Protein AF-A0ABD0RYK0-F1 (afdb_monomer_lite)

Organism: Cirrhinus mrigala (NCBI:txid683832)

Radius of gyration: 12.7 Å; chains: 1; bounding box: 32×18×31 Å

InterPro domains:
  IPR015760 Translation initiation factor IF- 2 [PTHR43381] (1-53)
  IPR023115 Translation initiation factor IF- 2, domain 3 [PF11987] (2-39)
  IPR036925 Translation initiation factor IF-2, domain 3 superfamily [G3DSA:3.40.50.10050] (1-54)
  IPR036925 Translation initiation factor IF-2, domain 3 superfamily [SSF52156] (1-53)

pLDDT: mean 90.49, std 8.1, range [52.59, 96.44]

Sequence (54 aa):
YAVILAFDVKIERDSQELADSLGVRIFSAEIIYHLFDAFTKYREDYKKQKQDEF

Foldseek 3Di:
DA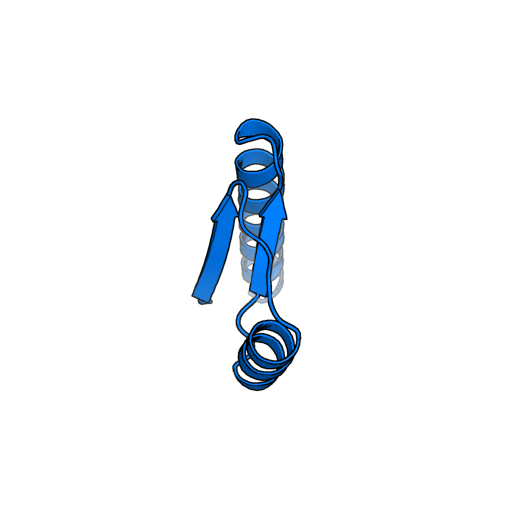EAQAELDDDDPVNVVVCVVVVYYYDYDPDPVVSVVVVVVVVVVVVVVVVVVD

Structure (mmCIF, N/CA/C/O backbone):
data_AF-A0ABD0RYK0-F1
#
_entry.id   AF-A0ABD0RYK0-F1
#
loop_
_atom_site.group_PDB
_atom_site.id
_atom_site.type_symbol
_atom_site.label_atom_id
_atom_site.label_alt_id
_atom_site.label_comp_id
_atom_site.label_asym_id
_atom_site.label_entity_id
_atom_site.label_seq_id
_atom_site.pdbx_PDB_ins_code
_atom_site.Cartn_x
_atom_site.Cartn_y
_atom_site.Cartn_z
_atom_site.occupancy
_atom_site.B_iso_or_equiv
_atom_site.auth_seq_id
_atom_site.auth_comp_id
_atom_site.auth_asym_id
_atom_site.auth_atom_id
_atom_site.pdbx_PDB_model_num
ATOM 1 N N . TYR A 1 1 ? -8.500 -7.750 7.448 1.00 67.31 1 TYR A N 1
ATOM 2 C CA . TYR A 1 1 ? -8.237 -7.142 6.131 1.00 67.31 1 TYR A CA 1
ATOM 3 C C . TYR A 1 1 ? -6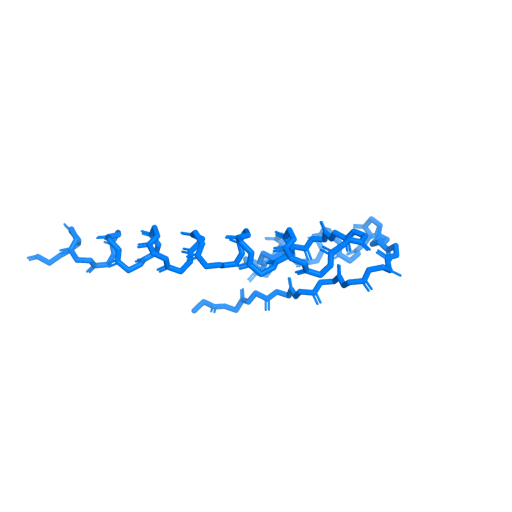.764 -7.293 5.817 1.00 67.31 1 TYR A C 1
ATOM 5 O O . TYR A 1 1 ? -5.950 -6.991 6.685 1.00 67.31 1 TYR A O 1
ATOM 13 N N . ALA A 1 2 ? -6.448 -7.819 4.634 1.00 86.06 2 ALA A N 1
ATOM 14 C CA . ALA A 1 2 ? -5.083 -7.988 4.143 1.00 86.06 2 ALA A CA 1
ATOM 15 C C . ALA A 1 2 ? -4.680 -6.769 3.300 1.00 86.06 2 ALA A C 1
ATOM 17 O O . ALA A 1 2 ? -5.503 -6.234 2.556 1.00 86.06 2 ALA A O 1
ATOM 18 N N . VAL A 1 3 ? -3.432 -6.322 3.442 1.00 92.50 3 VAL A N 1
ATOM 19 C CA . VAL A 1 3 ? -2.853 -5.214 2.669 1.00 92.50 3 VAL A CA 1
ATOM 20 C C . VAL A 1 3 ? -1.413 -5.546 2.288 1.00 92.50 3 VAL A C 1
ATOM 22 O O . VAL A 1 3 ? -0.749 -6.298 3.001 1.00 92.50 3 VAL A O 1
ATOM 25 N N . ILE A 1 4 ? -0.937 -4.976 1.184 1.00 94.19 4 ILE A N 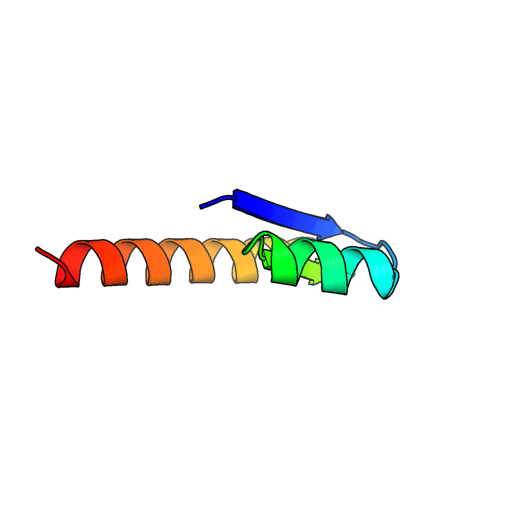1
ATOM 26 C CA . ILE A 1 4 ? 0.427 -5.140 0.668 1.00 94.19 4 ILE A CA 1
ATOM 27 C C . ILE A 1 4 ? 1.146 -3.791 0.754 1.00 94.19 4 ILE A C 1
ATOM 29 O O . ILE A 1 4 ? 0.581 -2.769 0.372 1.00 94.19 4 ILE A O 1
ATOM 33 N N . LEU A 1 5 ? 2.387 -3.788 1.249 1.00 94.69 5 LEU A N 1
ATOM 34 C CA . LEU A 1 5 ? 3.265 -2.615 1.295 1.00 94.69 5 LEU A CA 1
ATOM 35 C C . LEU A 1 5 ? 4.415 -2.818 0.297 1.00 94.69 5 LEU A C 1
ATOM 37 O O . LEU A 1 5 ? 5.284 -3.657 0.516 1.00 94.69 5 LEU A O 1
ATOM 41 N N . ALA A 1 6 ? 4.395 -2.072 -0.803 1.00 95.06 6 ALA A N 1
ATOM 42 C CA . ALA A 1 6 ? 5.329 -2.157 -1.919 1.00 95.06 6 ALA A CA 1
ATOM 43 C C . ALA A 1 6 ? 6.308 -0.965 -1.887 1.00 95.06 6 ALA A C 1
ATOM 45 O O . ALA A 1 6 ? 5.970 0.146 -2.294 1.00 95.06 6 ALA A O 1
ATOM 46 N N . PHE A 1 7 ? 7.516 -1.183 -1.364 1.00 96.44 7 PHE A N 1
ATOM 47 C CA . PHE A 1 7 ? 8.557 -0.154 -1.269 1.00 96.44 7 PHE A CA 1
ATOM 48 C C . PHE A 1 7 ? 9.510 -0.229 -2.464 1.00 96.44 7 PHE A C 1
ATOM 50 O O . PHE A 1 7 ? 10.094 -1.286 -2.680 1.00 96.44 7 PHE A O 1
ATOM 57 N N . ASP A 1 8 ? 9.666 0.880 -3.193 1.00 94.75 8 ASP A N 1
ATOM 58 C CA . ASP A 1 8 ? 10.606 1.019 -4.321 1.00 94.75 8 ASP A CA 1
ATOM 59 C C . ASP A 1 8 ? 10.507 -0.116 -5.365 1.00 94.75 8 ASP A C 1
ATOM 61 O O . ASP A 1 8 ? 11.495 -0.635 -5.881 1.00 94.75 8 ASP A O 1
ATOM 65 N N . VAL A 1 9 ? 9.276 -0.555 -5.656 1.00 94.38 9 VAL A N 1
ATOM 66 C CA . VAL A 1 9 ? 8.998 -1.592 -6.658 1.00 94.38 9 VAL A CA 1
ATOM 67 C C . VAL A 1 9 ? 7.874 -1.166 -7.590 1.00 94.38 9 VAL A C 1
ATOM 69 O O . VAL A 1 9 ? 6.891 -0.542 -7.184 1.00 94.38 9 VAL A O 1
ATOM 72 N N . LYS A 1 10 ? 8.005 -1.549 -8.860 1.00 94.12 10 LYS A N 1
ATOM 73 C CA . LYS A 1 10 ? 6.962 -1.356 -9.863 1.00 94.12 10 LYS A CA 1
ATOM 74 C C . LYS A 1 10 ? 5.852 -2.388 -9.664 1.00 94.12 10 LYS A C 1
ATOM 76 O O . LYS A 1 10 ? 6.123 -3.581 -9.548 1.00 94.12 10 LYS A O 1
ATOM 81 N N . ILE A 1 11 ? 4.605 -1.926 -9.674 1.00 94.00 11 ILE A N 1
ATOM 82 C CA . ILE A 1 11 ? 3.424 -2.791 -9.663 1.00 94.00 11 ILE A CA 1
ATOM 83 C C . ILE A 1 11 ? 2.976 -2.991 -11.107 1.00 94.00 11 ILE A C 1
ATOM 85 O O . ILE A 1 11 ? 2.655 -2.032 -11.809 1.00 94.00 11 ILE A O 1
ATOM 89 N N . GLU A 1 12 ? 2.977 -4.242 -11.555 1.00 96.12 12 GLU A N 1
ATOM 90 C CA . GLU A 1 12 ? 2.426 -4.606 -12.857 1.00 96.12 12 GLU A CA 1
ATOM 91 C C . GLU A 1 12 ? 0.895 -4.581 -12.818 1.00 96.12 12 GLU A C 1
ATOM 93 O O . GLU A 1 12 ? 0.271 -4.846 -11.786 1.00 96.12 12 GLU A O 1
ATOM 98 N N . ARG A 1 13 ? 0.279 -4.280 -13.963 1.00 95.62 13 ARG A N 1
ATOM 99 C CA . ARG A 1 13 ? -1.176 -4.109 -14.076 1.00 95.62 13 ARG A CA 1
ATOM 100 C C . ARG A 1 13 ? -1.946 -5.341 -13.589 1.00 95.62 13 ARG A C 1
ATOM 102 O O . ARG A 1 13 ? -2.872 -5.197 -12.799 1.00 95.62 13 ARG A O 1
ATOM 109 N N . ASP A 1 14 ? -1.501 -6.532 -13.973 1.00 96.19 14 ASP A N 1
ATOM 110 C CA . ASP A 1 14 ? -2.126 -7.798 -13.576 1.00 96.19 14 ASP A CA 1
ATOM 111 C C . ASP A 1 14 ? -2.100 -8.005 -12.052 1.00 96.19 14 ASP A C 1
ATOM 113 O O . ASP A 1 14 ? -3.029 -8.563 -11.473 1.00 96.19 14 ASP A O 1
ATOM 117 N N . SER A 1 15 ? -1.048 -7.522 -11.376 1.00 94.94 15 SER A N 1
ATOM 118 C CA . SER A 1 15 ? -0.947 -7.595 -9.912 1.00 94.94 15 SER A CA 1
ATOM 119 C C . SER A 1 15 ? -1.950 -6.667 -9.230 1.00 94.94 15 SER A C 1
ATOM 121 O O . SER A 1 15 ? -2.538 -7.048 -8.218 1.00 94.94 15 SER A O 1
ATOM 123 N N . GLN A 1 16 ? -2.169 -5.477 -9.793 1.00 94.56 16 GLN A N 1
ATOM 124 C CA . GLN A 1 16 ? -3.181 -4.541 -9.308 1.00 94.56 16 GLN A CA 1
ATOM 125 C C . GLN A 1 16 ? -4.593 -5.112 -9.504 1.00 94.56 16 GLN A C 1
ATOM 127 O O . GLN A 1 16 ? -5.363 -5.169 -8.549 1.00 94.56 16 GLN A O 1
ATOM 132 N N . GLU A 1 17 ? -4.901 -5.619 -10.701 1.00 96.38 17 GLU A N 1
ATOM 133 C CA . GLU A 1 17 ? -6.210 -6.206 -11.023 1.00 96.38 17 GLU A CA 1
ATOM 134 C C . GLU A 1 17 ? -6.533 -7.424 -10.139 1.00 96.38 17 GLU A C 1
ATOM 136 O O . GLU A 1 17 ? -7.664 -7.582 -9.662 1.00 96.38 17 GLU A O 1
ATOM 141 N N . LEU A 1 18 ? -5.532 -8.267 -9.864 1.00 95.00 18 LEU A N 1
ATOM 142 C CA . LEU A 1 18 ? -5.684 -9.399 -8.954 1.00 95.00 18 LEU A CA 1
ATOM 143 C C . LEU A 1 18 ? -5.933 -8.940 -7.514 1.00 95.00 18 LEU A C 1
ATOM 145 O O . LEU A 1 18 ? -6.804 -9.485 -6.836 1.00 95.00 18 LEU A O 1
ATOM 149 N N . ALA A 1 19 ? -5.187 -7.945 -7.037 1.00 94.81 19 ALA A N 1
ATOM 150 C CA . ALA A 1 19 ? -5.360 -7.424 -5.689 1.00 94.81 19 ALA A CA 1
ATOM 151 C C . ALA A 1 19 ? -6.748 -6.797 -5.502 1.00 94.81 19 ALA A C 1
ATOM 153 O O . ALA A 1 19 ? -7.421 -7.102 -4.515 1.00 94.81 19 AL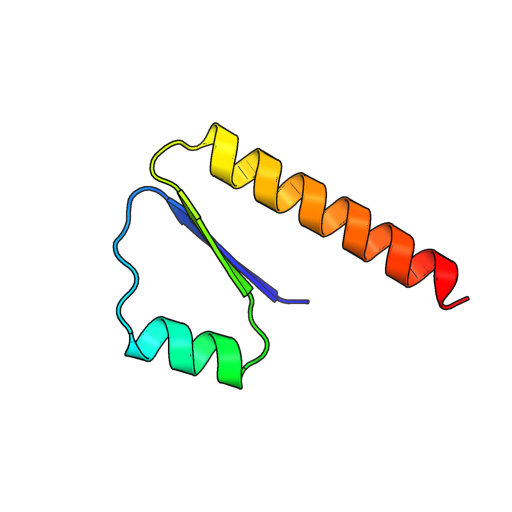A A O 1
ATOM 154 N N . ASP A 1 20 ? -7.223 -6.037 -6.489 1.00 92.69 20 ASP A N 1
ATOM 155 C CA . ASP A 1 20 ? -8.567 -5.459 -6.490 1.00 92.69 20 ASP A CA 1
ATOM 156 C C . ASP A 1 20 ? -9.650 -6.552 -6.483 1.00 92.69 20 ASP A C 1
ATOM 158 O O . ASP A 1 20 ? -10.595 -6.482 -5.693 1.00 92.69 20 ASP A O 1
ATOM 162 N N . SER A 1 21 ? -9.470 -7.619 -7.272 1.00 95.06 21 SER A N 1
ATOM 163 C CA . SER A 1 21 ? -10.386 -8.773 -7.308 1.00 95.06 21 SER A CA 1
ATOM 164 C C . SER A 1 21 ? -10.448 -9.538 -5.981 1.00 95.06 21 SER A C 1
ATOM 166 O O . SER A 1 21 ? -11.493 -10.074 -5.615 1.00 95.06 21 SER A O 1
ATOM 168 N N . LEU A 1 22 ? -9.336 -9.589 -5.244 1.00 94.06 22 LEU A N 1
ATOM 169 C CA . LEU A 1 22 ? -9.241 -10.238 -3.933 1.00 94.06 22 LEU A CA 1
ATOM 170 C C . LEU A 1 22 ? -9.617 -9.303 -2.769 1.00 94.06 22 LEU A C 1
ATOM 172 O O . LEU A 1 22 ? -9.621 -9.736 -1.614 1.00 94.06 22 LEU A O 1
ATOM 176 N N . GLY A 1 23 ? -9.909 -8.027 -3.041 1.00 92.00 23 GLY A N 1
ATOM 177 C CA . GLY A 1 23 ? -10.152 -7.016 -2.010 1.00 92.00 23 GLY A CA 1
ATOM 178 C C . GLY A 1 23 ? -8.913 -6.702 -1.161 1.00 92.00 23 GLY A C 1
ATOM 179 O O . GLY A 1 23 ? -9.035 -6.302 0.000 1.00 92.00 23 GLY A O 1
ATOM 180 N N . VAL A 1 24 ? -7.716 -6.911 -1.714 1.00 93.62 24 VAL A N 1
ATOM 181 C CA . VAL A 1 24 ? -6.429 -6.618 -1.080 1.00 93.62 24 VAL A CA 1
ATOM 182 C C . VAL A 1 24 ? -5.949 -5.253 -1.552 1.00 93.62 24 VAL A C 1
ATOM 184 O O . VAL A 1 24 ? -5.769 -5.016 -2.739 1.00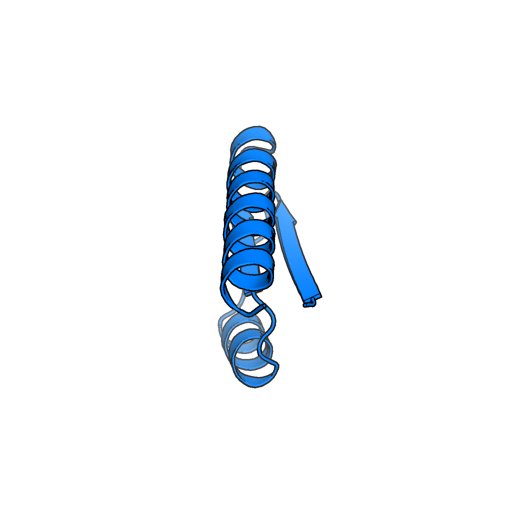 93.62 24 VAL A O 1
ATOM 187 N N . ARG A 1 25 ? -5.694 -4.339 -0.615 1.00 92.12 25 ARG A N 1
ATOM 188 C CA . ARG A 1 25 ? -5.179 -3.005 -0.950 1.00 92.12 25 ARG A CA 1
ATOM 189 C C . ARG A 1 25 ? -3.655 -3.021 -1.035 1.00 92.12 25 ARG A C 1
ATOM 191 O O . ARG A 1 25 ? -3.000 -3.430 -0.075 1.00 92.12 25 ARG A O 1
ATOM 198 N N . ILE A 1 26 ? -3.103 -2.528 -2.141 1.00 93.69 26 ILE A N 1
ATOM 199 C CA . ILE A 1 26 ? -1.662 -2.308 -2.303 1.00 93.69 26 ILE A CA 1
ATOM 200 C C . ILE A 1 26 ? -1.342 -0.838 -2.012 1.00 93.69 26 ILE A C 1
ATOM 202 O O . ILE A 1 26 ? -1.973 0.063 -2.560 1.00 93.69 26 ILE A O 1
ATOM 206 N N . PHE A 1 27 ? -0.359 -0.596 -1.151 1.00 94.06 27 PHE A N 1
ATOM 207 C CA . PHE A 1 27 ? 0.255 0.711 -0.951 1.00 94.06 27 PHE A CA 1
ATOM 208 C C . PHE A 1 27 ? 1.633 0.700 -1.597 1.00 94.06 27 PHE A C 1
ATOM 210 O O . PHE A 1 27 ? 2.421 -0.196 -1.305 1.00 94.06 27 PHE A O 1
ATOM 217 N N . SER A 1 28 ? 1.938 1.688 -2.434 1.00 93.94 28 SER A N 1
ATOM 218 C CA . SER A 1 28 ? 3.255 1.836 -3.057 1.00 93.94 28 SER A CA 1
ATOM 219 C C . SER A 1 28 ? 3.849 3.209 -2.797 1.00 93.94 28 SER A C 1
ATOM 221 O O . SER A 1 28 ? 3.154 4.214 -2.951 1.00 93.94 28 SER A O 1
ATOM 223 N N . ALA A 1 29 ? 5.133 3.256 -2.450 1.00 94.75 29 ALA A N 1
ATOM 224 C CA . ALA A 1 29 ? 5.886 4.500 -2.352 1.00 94.75 29 ALA A CA 1
ATOM 225 C C . ALA A 1 29 ? 7.388 4.264 -2.568 1.00 94.75 29 ALA A C 1
ATOM 227 O O . ALA A 1 29 ? 7.918 3.209 -2.222 1.00 94.75 29 ALA A O 1
ATOM 228 N N . GLU A 1 30 ? 8.073 5.286 -3.077 1.00 93.38 30 GLU A N 1
ATOM 229 C CA . GLU A 1 30 ? 9.536 5.309 -3.251 1.00 93.38 30 GLU A CA 1
ATOM 230 C C . GLU A 1 30 ? 10.278 5.656 -1.945 1.00 93.38 30 GLU A C 1
ATOM 232 O O . GLU A 1 30 ? 11.461 5.377 -1.793 1.00 93.38 30 GLU A O 1
ATOM 237 N N . ILE A 1 31 ? 9.585 6.257 -0.968 1.00 93.69 31 ILE A N 1
ATOM 238 C CA . ILE A 1 31 ? 10.146 6.660 0.329 1.00 93.69 31 ILE A CA 1
ATOM 239 C C . ILE A 1 31 ? 9.404 5.926 1.445 1.00 93.69 31 ILE A C 1
ATOM 241 O O . ILE A 1 31 ? 8.176 5.981 1.534 1.00 93.69 31 ILE A O 1
ATOM 245 N N . ILE A 1 32 ? 10.157 5.278 2.338 1.00 92.38 32 ILE A N 1
ATOM 246 C CA . ILE A 1 32 ? 9.610 4.382 3.365 1.00 92.38 32 ILE A CA 1
ATOM 247 C C . ILE A 1 32 ? 8.657 5.088 4.341 1.00 92.38 32 ILE A C 1
ATOM 249 O O . ILE A 1 32 ? 7.660 4.501 4.759 1.00 92.38 32 ILE A O 1
ATOM 253 N N . TYR A 1 33 ? 8.908 6.363 4.654 1.00 92.62 33 TYR A N 1
ATOM 254 C CA . TYR A 1 33 ? 8.064 7.150 5.558 1.00 92.62 33 TYR A CA 1
ATOM 255 C C . TYR A 1 33 ? 6.653 7.360 4.993 1.00 92.62 33 TYR A C 1
ATOM 257 O O . TYR A 1 33 ? 5.677 7.147 5.704 1.00 92.62 33 TYR A O 1
ATOM 265 N N . HIS A 1 34 ? 6.521 7.644 3.692 1.00 92.75 34 HIS A N 1
ATOM 266 C CA . HIS A 1 34 ? 5.209 7.792 3.051 1.00 92.75 34 HIS A CA 1
ATOM 267 C C . HIS A 1 34 ? 4.403 6.489 3.067 1.00 92.75 34 HIS A C 1
ATOM 269 O O . HIS A 1 34 ? 3.184 6.510 3.239 1.00 92.75 34 HIS A O 1
ATOM 275 N N . LEU A 1 35 ? 5.081 5.348 2.910 1.00 93.00 35 LEU A N 1
ATOM 276 C CA . LEU A 1 35 ? 4.443 4.034 2.956 1.00 93.00 35 LEU A CA 1
ATOM 277 C C . LEU A 1 35 ? 3.885 3.739 4.354 1.00 93.00 35 LEU A C 1
ATOM 279 O O . LEU A 1 35 ? 2.760 3.255 4.497 1.00 93.00 35 LEU A O 1
ATOM 283 N N . PHE A 1 36 ? 4.666 4.068 5.384 1.00 91.88 36 PHE A N 1
ATOM 284 C CA . PHE A 1 36 ? 4.270 3.890 6.775 1.00 91.88 36 PHE A CA 1
ATOM 285 C C . PHE A 1 36 ? 3.133 4.834 7.186 1.00 91.88 36 PHE A C 1
ATOM 287 O O . PHE A 1 36 ? 2.188 4.398 7.849 1.00 91.88 36 PHE A O 1
ATOM 294 N N . ASP A 1 37 ? 3.176 6.092 6.751 1.00 92.75 37 ASP A N 1
ATOM 295 C CA . ASP A 1 37 ? 2.134 7.081 7.036 1.00 92.75 37 ASP A CA 1
ATOM 296 C C . ASP A 1 37 ? 0.801 6.684 6.390 1.00 92.75 37 ASP A C 1
ATOM 298 O O . ASP A 1 37 ? -0.244 6.683 7.049 1.00 92.75 37 ASP A O 1
ATOM 302 N N . ALA A 1 38 ? 0.832 6.259 5.120 1.00 91.75 38 ALA A N 1
ATOM 303 C CA . ALA A 1 38 ? -0.350 5.776 4.407 1.00 91.75 38 ALA A CA 1
ATOM 304 C C . ALA A 1 38 ? -0.967 4.542 5.090 1.00 91.75 38 ALA A C 1
ATOM 306 O O . ALA A 1 38 ? -2.190 4.456 5.245 1.00 91.75 38 ALA A O 1
ATOM 307 N N . PHE A 1 39 ? -0.127 3.612 5.549 1.00 91.75 39 PHE A N 1
ATOM 308 C CA . PHE A 1 39 ? -0.565 2.433 6.292 1.00 91.75 39 PHE A CA 1
ATOM 309 C C . PHE A 1 39 ? -1.152 2.782 7.665 1.00 91.75 39 PHE A C 1
ATOM 311 O O . PHE A 1 39 ? -2.201 2.253 8.041 1.00 91.75 39 PHE A O 1
ATOM 318 N N . THR A 1 40 ? -0.502 3.675 8.411 1.00 92.50 40 THR A N 1
ATOM 319 C CA . THR A 1 40 ? -0.955 4.098 9.742 1.00 92.50 40 THR A CA 1
ATOM 320 C C . THR A 1 40 ? -2.316 4.775 9.649 1.00 92.50 40 THR A C 1
ATOM 322 O O . THR A 1 40 ? -3.243 4.369 10.351 1.00 92.50 40 THR A O 1
ATOM 325 N N . LYS A 1 41 ? -2.483 5.698 8.695 1.00 93.50 41 LYS A N 1
ATOM 326 C CA . LYS A 1 41 ? -3.770 6.342 8.413 1.00 93.50 41 LYS A CA 1
ATOM 327 C C . LYS A 1 41 ? -4.858 5.323 8.071 1.00 93.50 41 LYS A C 1
ATOM 329 O O . LYS A 1 41 ? -5.935 5.352 8.656 1.00 93.50 41 LYS A O 1
ATOM 334 N N . TYR A 1 42 ? -4.560 4.368 7.187 1.00 92.00 42 TYR A N 1
ATOM 335 C CA . TYR A 1 42 ? -5.508 3.308 6.840 1.00 92.00 42 TYR A CA 1
ATOM 336 C C . TYR A 1 42 ? -5.943 2.485 8.058 1.00 92.00 42 TYR A C 1
ATOM 338 O O . TYR A 1 42 ? -7.124 2.171 8.203 1.00 92.00 42 TYR A O 1
ATOM 346 N N . ARG A 1 43 ? -5.010 2.136 8.951 1.00 90.06 43 ARG A N 1
ATOM 347 C CA . ARG A 1 43 ? -5.336 1.397 10.177 1.00 90.06 43 ARG A CA 1
ATOM 348 C C . ARG A 1 43 ? -6.209 2.198 11.131 1.00 90.06 43 ARG A C 1
ATOM 350 O O . ARG A 1 43 ? -7.089 1.608 11.755 1.00 90.06 43 ARG A O 1
ATOM 357 N N . GLU A 1 44 ? -5.956 3.493 11.275 1.00 92.19 44 GLU A N 1
ATOM 358 C CA . GLU A 1 44 ? -6.770 4.369 12.116 1.00 92.19 44 GLU A CA 1
ATOM 359 C C . GLU A 1 44 ? -8.187 4.511 11.567 1.00 92.19 44 GLU A C 1
ATOM 361 O O . GLU A 1 44 ? -9.145 4.307 12.313 1.00 92.19 44 GLU A O 1
ATOM 366 N N . ASP A 1 45 ? -8.320 4.778 10.268 1.00 89.81 45 ASP A N 1
ATOM 367 C CA . ASP A 1 45 ? -9.615 4.884 9.593 1.00 89.81 45 ASP A CA 1
ATOM 368 C C . ASP A 1 45 ? -10.391 3.567 9.695 1.00 89.81 45 ASP A C 1
ATOM 370 O O . ASP A 1 45 ? -11.572 3.554 10.036 1.00 89.81 45 ASP A O 1
ATOM 374 N N . TYR A 1 46 ? -9.705 2.440 9.502 1.00 87.88 46 TYR A N 1
ATOM 375 C CA . TYR A 1 46 ? -10.294 1.116 9.656 1.00 87.88 46 TYR A CA 1
ATOM 376 C C . TYR A 1 46 ? -10.748 0.837 11.099 1.00 87.88 46 TYR A C 1
ATOM 378 O O . TYR A 1 46 ? -11.825 0.284 11.323 1.00 87.88 46 TYR A O 1
ATOM 386 N N . LYS A 1 47 ? -9.949 1.231 12.099 1.00 88.00 47 LYS A N 1
ATOM 387 C CA . LYS A 1 47 ? -10.312 1.081 13.515 1.00 88.00 47 LYS A CA 1
ATOM 388 C C . LYS A 1 47 ? -11.530 1.936 13.874 1.00 88.00 47 LYS A C 1
ATOM 390 O O . LYS A 1 47 ? -12.382 1.449 14.608 1.00 88.00 47 LYS A O 1
ATOM 395 N N . LYS A 1 48 ? -11.615 3.167 13.355 1.00 89.50 48 LYS A N 1
ATOM 396 C CA . LYS A 1 48 ? -12.771 4.059 13.542 1.00 89.50 48 LYS A CA 1
ATOM 397 C C . LYS A 1 48 ? -14.031 3.484 12.902 1.00 89.50 48 LYS A C 1
ATOM 399 O O . LYS A 1 48 ? -15.025 3.330 13.593 1.00 89.50 48 LYS A O 1
ATOM 404 N N . GLN A 1 49 ? -13.954 3.043 11.644 1.00 86.50 49 GLN A N 1
ATOM 405 C CA . GLN A 1 49 ? -15.079 2.386 10.964 1.00 86.50 49 GLN A CA 1
ATOM 406 C C . GLN A 1 49 ? -15.595 1.173 11.742 1.00 86.50 49 GLN A C 1
ATOM 408 O O . GLN A 1 49 ? -16.798 0.984 11.871 1.00 86.50 49 GLN A O 1
ATOM 413 N N . LYS A 1 50 ? -14.685 0.372 12.311 1.00 82.25 50 LYS A N 1
ATOM 414 C CA . LYS A 1 50 ? -15.059 -0.767 13.154 1.00 82.25 50 LYS A CA 1
ATOM 415 C C . LYS A 1 50 ? -15.634 -0.377 14.513 1.00 82.25 50 LYS A C 1
ATOM 417 O O . LYS A 1 50 ? -16.285 -1.221 15.108 1.00 82.25 50 LYS A O 1
ATOM 422 N N . GLN A 1 51 ? -15.371 0.824 15.025 1.00 79.12 51 GLN A N 1
ATOM 423 C CA . GLN A 1 51 ? -16.007 1.326 16.246 1.00 79.12 51 GLN A CA 1
ATOM 424 C C . GLN A 1 51 ? -17.402 1.890 15.970 1.00 79.12 51 GLN A C 1
ATOM 426 O O . GLN A 1 51 ? -18.278 1.672 16.791 1.00 79.12 51 GLN A O 1
ATOM 431 N N . ASP A 1 52 ? -17.612 2.540 14.824 1.00 73.62 52 ASP A N 1
ATOM 432 C CA . ASP A 1 52 ? -18.914 3.103 14.434 1.00 73.62 52 ASP A CA 1
ATOM 433 C C . ASP A 1 52 ? -19.932 2.029 13.983 1.00 73.62 52 ASP A C 1
ATOM 435 O O . ASP A 1 52 ? -21.131 2.293 13.933 1.00 73.62 52 ASP A O 1
ATOM 439 N N . GLU A 1 53 ? -19.473 0.817 13.640 1.00 67.81 53 GLU A N 1
ATOM 440 C CA . GLU A 1 53 ? -20.332 -0.338 13.310 1.00 67.81 53 GLU A CA 1
ATOM 441 C C . GLU A 1 53 ? -20.962 -1.037 14.542 1.00 67.81 53 GLU A C 1
ATOM 443 O O . GLU A 1 53 ? -21.787 -1.933 14.349 1.00 67.81 53 GLU A O 1
ATOM 448 N N . PHE A 1 54 ? -20.596 -0.662 15.778 1.00 52.59 54 PHE A N 1
ATOM 449 C CA . PHE A 1 54 ? -21.129 -1.219 17.039 1.00 52.59 54 PHE A CA 1
ATOM 450 C C . PHE A 1 54 ? -21.884 -0.170 17.859 1.00 52.59 54 PHE A C 1
ATOM 452 O O . PHE A 1 54 ? -22.860 -0.573 18.534 1.00 52.59 54 PHE A O 1
#

Secondary structure (DSSP, 8-state):
--EEEEES-PPPHHHHHHHHHTTPEEEEESSHHHHHHHHHHHHHHHHHHHHHT-

=== Feature glossary ===
Legend for the data blocks above and below:

— What the protein is —

The amino-acid sequence is the protein's primary structure: the linear order of residues from the N-terminus to the C-terminus, written in one-letter code. Everything else here — the 3D coordinate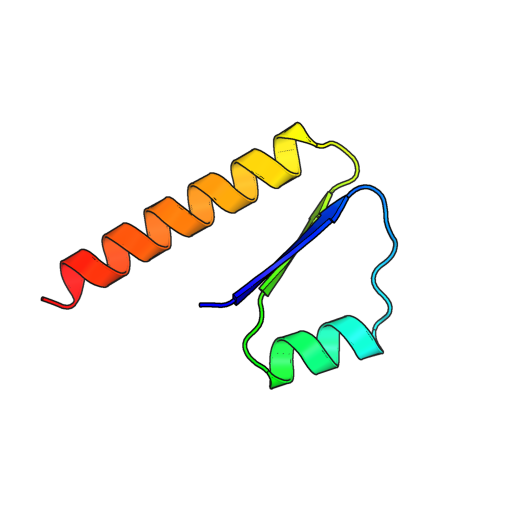s, the secondary structure, the domain annotations — is ultimately a consequence of this string.

Database cross-references. InterPro integrates a dozen domain/family signature databases into unified entries with residue-range hits. GO terms attach function/process/location labels with evidence codes. CATH codes position the fold in a four-level structural taxonomy. Organism is the NCBI-taxonomy species name.

— Where its atoms are —

The mmCIF block holds the 3D Cartesian coordinates of each backbone atom (N, Cα, C, O) in ångströms. mmCIF is the PDB's canonical archive format — a tagged-loop text representation of the atomic model.

The six renders are orthographic views along the three Cartesian axes in both directions. Representation (cartoon, sticks, or surface) and color scheme (sequence-rainbow or by-chain) vary across proteins so the training set covers all the common visualization conventions.

— Local backbone conformation —

Secondary structure is the local, repeating backbone conformation. DSSP classifies it into eight states by reading the hydrogen-bond network: three helix types (H, G, I), two β types (E, B), two non-regular types (T, S), and unstructured coil (-).

SS3 is a coarse helix/strand/coil call (letters a/b/c) made by the P-SEA algorithm from inter-Cα distances and dihedrals. It is less detailed than DSSP but needs only Cα positions.

Backbone dihedral angles. Every residue except chain termini has a φ (preceding-C → N → Cα → C) and a ψ (N → Cα → C → next-N). They are reported in degrees following the IUPAC sign convention. Secondary structure is essentially a statement about which (φ, ψ) basin each residue occupies.

— Global shape and packing —

The geometric summary reports three shape descriptors. Rg (radius of gyration) measures how spread out the Cα atoms are about their centre of mass; compact globular proteins have small Rg, elongated or unfolded ones large. Cα contacts (<8 Å, |i−j|>4) count long-range residue pairs in spatial proximity — high for tightly packed folds, near zero for rods or random coil. The bounding-box extents give the protein's footprint along x, y, z in Å.

Solvent accessibility: the surface area of each residue that a 1.4 Å water probe can touch, in Å². When only backbone atoms are present the absolute values are lower than full-atom SASA (side chains contribute most of the area) and are flagged as backbone-only.

Plot images: a contact map (which residues are close in 3D, as an N×N binary image), a Ramachandran scatter (backbone torsion angles, revealing secondary-structure composition at a glance), and — for AlphaFold structures — a PAE heatmap (pairwise prediction confidence).

— Structural neighborhood —

Foldseek's 3Di representation compresses backbone geometry into a per-residue letter drawn from a learned twenty-state alphabet. It captures the tertiary interaction pattern around each residue — which residues are packed against it in space, regardless of where they are in sequence.

Structural nearest neighbors (via Foldseek easy-search vs the PDB). Reported per hit: target PDB id, E-value, and alignment TM-score. A TM-score above ~0.5 is the conventional threshold for 'same fold'.

— Confidence and disorder —

pLDDT (predicted Local Distance Difference Test) is AlphaFold's per-residue confidence score, ranging from 0 to 100. Values above 90 indicate high confidence (typically well-packed cores); 70–90 is confident; 50–70 low confidence; below 50 usually means the region is disordered or the prediction is unreliable there. AlphaFold stores pLDDT in the mmCIF B-factor column.

For experimental (PDB) structures, the B-factor (temperature factor) quantifies the positional spread of each atom in the crystal — a combination of thermal vibration and static disorder — in units of Å². High B-factors mark flexible loops or poorly resolved regions; low B-factors mark the rigid, well-ordered core.

Predicted Aligned Error (PAE) is an AlphaFold confidence matrix: entry (i, j) is the expected error in the position of residue j, in ångströms, when the prediction is superimposed on the true structure at residue i. Low PAE within a block of residues means that block is internally rigid and well-predicted; high PAE between two blocks means their relative placement is uncertain even if each block individually is confident.